Protein AF-A0A0Q9LSX2-F1 (afdb_monomer_lite)

Secondary structure (DSSP, 8-state):
-------THHHHHHHHHHHHHHHHTT-HHHHHHHHHHHHHHHHHHHHHS-HHHHGGG-SS-HHHHHHHHHHHHHHHHHHHHH---S---

pLDDT: mean 85.16, std 12.9, range [39.59, 97.38]

Radius of gyration: 15.32 Å; chains: 1; bounding box: 36×31×46 Å

Foldseek 3Di:
DDPQPPAPLVVLVVLLVVLVVCVVVVVLLVSLLSNLVSLQVLLVCLVPDDPSRNRPLDDPDSVVSSVVSNVVSVVSNVVSVPDDPDPDD

Structure (mmCIF, N/CA/C/O backbone):
data_AF-A0A0Q9LSX2-F1
#
_entry.id   AF-A0A0Q9LSX2-F1
#
loop_
_atom_site.group_PDB
_atom_site.id
_atom_site.type_symbol
_atom_site.label_atom_id
_atom_site.label_alt_id
_atom_site.label_comp_id
_atom_site.label_asym_id
_atom_site.label_entity_id
_atom_site.label_seq_id
_atom_site.pdbx_PDB_ins_code
_atom_site.Cartn_x
_atom_site.Cartn_y
_atom_site.Cartn_z
_atom_site.occupancy
_atom_site.B_iso_or_equiv
_atom_site.auth_seq_id
_atom_site.auth_comp_id
_atom_site.auth_asym_id
_atom_site.auth_atom_id
_atom_site.pdbx_PDB_model_num
ATOM 1 N N . MET A 1 1 ? -19.249 21.967 14.683 1.00 39.59 1 MET A N 1
ATOM 2 C CA . MET A 1 1 ? -18.897 20.974 13.646 1.00 39.59 1 MET A CA 1
ATOM 3 C C . MET A 1 1 ? -17.441 20.593 13.864 1.00 39.59 1 MET A C 1
ATOM 5 O O . MET A 1 1 ? -16.570 21.412 13.611 1.00 39.59 1 MET A O 1
ATOM 9 N N . THR A 1 2 ? -17.162 19.439 14.470 1.00 50.25 2 THR A N 1
ATOM 10 C CA . THR A 1 2 ? -15.783 18.969 14.667 1.00 50.25 2 THR A CA 1
ATOM 11 C C . THR A 1 2 ? -15.235 18.517 13.317 1.00 50.25 2 THR A C 1
ATOM 13 O O . THR A 1 2 ? -15.860 17.705 12.639 1.00 50.25 2 THR A O 1
ATOM 16 N N . ALA A 1 3 ? -14.105 19.086 12.891 1.00 54.94 3 ALA A N 1
ATOM 17 C CA . ALA A 1 3 ? -13.460 18.693 11.643 1.00 54.94 3 ALA A CA 1
ATOM 18 C C . ALA A 1 3 ? -13.234 17.167 11.636 1.00 54.94 3 ALA A C 1
ATOM 20 O O . ALA A 1 3 ? -12.804 16.626 12.665 1.00 54.94 3 ALA A O 1
ATOM 21 N N . PRO A 1 4 ? -13.514 16.460 10.523 1.00 56.81 4 PRO A N 1
ATOM 22 C CA . PRO A 1 4 ? -13.187 15.048 10.399 1.00 56.81 4 PRO A CA 1
ATOM 23 C C . PRO A 1 4 ? -11.704 14.879 10.711 1.00 56.81 4 PRO A C 1
ATOM 25 O O . PRO A 1 4 ? -10.852 15.448 10.027 1.00 56.81 4 PRO A O 1
ATOM 28 N N . ARG A 1 5 ? -11.383 14.159 11.789 1.00 62.66 5 ARG A N 1
ATOM 29 C CA . ARG A 1 5 ? -9.989 13.931 12.168 1.00 62.66 5 ARG A CA 1
ATOM 30 C C . ARG A 1 5 ? -9.359 13.149 11.028 1.00 62.66 5 ARG A C 1
ATOM 32 O O . ARG A 1 5 ? -9.756 12.016 10.759 1.00 62.66 5 ARG A O 1
ATOM 39 N N . LEU A 1 6 ? -8.425 13.790 10.337 1.00 61.91 6 LEU A N 1
ATOM 40 C CA . LEU A 1 6 ? -7.604 13.180 9.309 1.00 61.91 6 LEU A CA 1
ATOM 41 C C . LEU A 1 6 ? -6.893 11.979 9.945 1.00 61.91 6 LEU A C 1
ATOM 43 O O . LEU A 1 6 ? -5.947 12.136 10.711 1.00 61.91 6 LEU A O 1
ATOM 47 N N . GLY A 1 7 ? -7.448 10.785 9.738 1.00 72.25 7 GLY A N 1
ATOM 48 C CA . GLY A 1 7 ? -6.899 9.556 10.298 1.00 72.25 7 GLY A CA 1
ATOM 49 C C . GLY A 1 7 ? -5.517 9.255 9.723 1.00 72.25 7 GLY A C 1
ATOM 50 O O . GLY A 1 7 ? -5.059 9.888 8.772 1.00 72.25 7 GLY A O 1
ATOM 51 N N . TRP A 1 8 ? -4.876 8.215 10.243 1.00 76.94 8 TRP A N 1
ATOM 52 C CA . TRP A 1 8 ? -3.517 7.814 9.851 1.00 76.94 8 TRP A CA 1
ATOM 53 C C . TRP A 1 8 ? -3.348 7.394 8.379 1.00 76.94 8 TRP A C 1
ATOM 55 O O . TRP A 1 8 ? -2.226 7.172 7.927 1.00 76.94 8 TRP A O 1
ATOM 65 N N . TRP A 1 9 ? -4.431 7.342 7.599 1.00 74.56 9 TRP A N 1
ATOM 66 C CA . TRP A 1 9 ? -4.386 7.145 6.147 1.00 74.56 9 TRP A CA 1
ATOM 67 C C . TRP A 1 9 ? -3.518 8.189 5.420 1.00 74.56 9 TRP A C 1
ATOM 69 O O . TRP A 1 9 ? -2.938 7.881 4.379 1.00 74.56 9 TRP A O 1
ATOM 79 N N . TRP A 1 10 ? -3.340 9.380 6.007 1.00 80.62 10 TRP A N 1
ATOM 80 C CA . TRP A 1 10 ? -2.446 10.424 5.492 1.00 80.62 10 TRP A CA 1
ATOM 81 C C . TRP A 1 10 ? -0.965 10.078 5.500 1.00 80.62 10 TRP A C 1
ATOM 83 O O . TRP A 1 10 ? -0.196 10.786 4.865 1.00 80.62 10 TRP A O 1
ATOM 93 N N . VAL A 1 11 ? -0.543 9.012 6.176 1.00 82.69 11 VAL A N 1
ATOM 94 C CA . VAL A 1 11 ? 0.851 8.555 6.093 1.00 82.69 11 VAL A CA 1
ATOM 95 C C . VAL A 1 11 ? 1.043 7.613 4.902 1.00 82.69 11 VAL A C 1
ATOM 97 O O . VAL A 1 11 ? 2.089 7.632 4.262 1.00 82.69 11 VAL A O 1
ATOM 100 N N . ALA A 1 12 ? 0.020 6.832 4.542 1.00 85.44 12 ALA A N 1
ATOM 101 C CA . ALA A 1 12 ? 0.075 5.942 3.382 1.00 85.44 12 ALA A CA 1
ATOM 102 C C . ALA A 1 12 ? -0.122 6.689 2.049 1.00 85.44 12 ALA A C 1
ATOM 104 O O . ALA A 1 12 ? 0.525 6.360 1.056 1.00 85.44 12 ALA A O 1
ATOM 105 N N . ALA A 1 13 ? -0.980 7.714 2.019 1.00 87.94 13 ALA A N 1
ATOM 106 C CA . ALA A 1 13 ? -1.286 8.461 0.796 1.00 87.94 13 ALA A CA 1
ATOM 107 C C . ALA A 1 13 ? -0.058 9.130 0.128 1.00 87.94 13 ALA A C 1
ATOM 109 O O . ALA A 1 13 ? 0.084 8.988 -1.087 1.00 87.94 13 ALA A O 1
ATOM 110 N N . PRO A 1 14 ? 0.871 9.783 0.856 1.00 91.75 14 PRO A N 1
ATOM 111 C CA . PRO A 1 14 ? 2.090 10.343 0.278 1.00 91.75 14 PRO A CA 1
ATOM 112 C C . PRO A 1 14 ? 2.982 9.284 -0.365 1.00 91.75 14 PRO A C 1
ATOM 114 O O . PRO A 1 14 ? 3.543 9.533 -1.424 1.00 91.75 14 PRO A O 1
ATOM 117 N N . VAL A 1 15 ? 3.085 8.090 0.230 1.00 91.94 15 VAL A N 1
ATOM 118 C CA . VAL A 1 15 ? 3.885 6.991 -0.334 1.00 91.94 15 VAL A CA 1
ATOM 119 C C . VAL A 1 15 ? 3.317 6.570 -1.687 1.00 91.94 15 VAL A C 1
ATOM 121 O O . VAL A 1 15 ? 4.053 6.460 -2.665 1.00 91.94 15 VAL A O 1
ATOM 124 N N . LEU A 1 16 ? 1.995 6.404 -1.767 1.00 91.81 16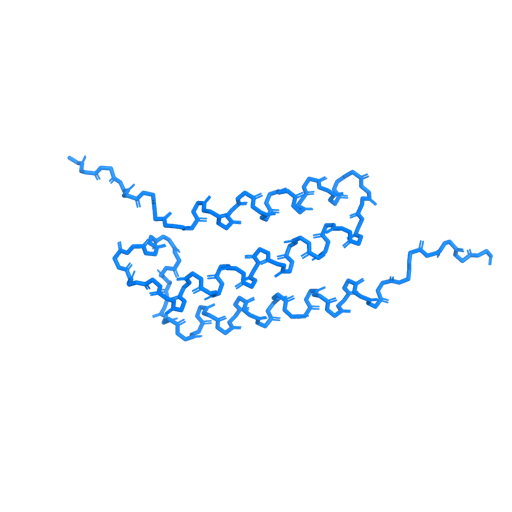 LEU A N 1
ATOM 125 C CA . LEU A 1 16 ? 1.327 6.089 -3.028 1.00 91.81 16 LEU A CA 1
ATOM 126 C C . LEU A 1 16 ? 1.512 7.213 -4.058 1.00 91.81 16 LEU A C 1
ATOM 128 O O . LEU A 1 16 ? 1.805 6.937 -5.219 1.00 91.81 16 LEU A O 1
ATOM 132 N N . LEU A 1 17 ? 1.415 8.474 -3.630 1.00 95.81 17 LEU A N 1
ATOM 133 C CA . LEU A 1 17 ? 1.623 9.635 -4.495 1.00 95.81 17 LEU A CA 1
ATOM 134 C C . LEU A 1 17 ? 3.049 9.688 -5.064 1.00 95.81 17 LEU A C 1
ATOM 136 O O . LEU A 1 17 ? 3.213 9.937 -6.256 1.00 95.81 17 LEU A O 1
ATOM 140 N N . VAL A 1 18 ? 4.071 9.398 -4.252 1.00 96.12 18 VAL A N 1
ATOM 141 C CA . VAL A 1 18 ? 5.467 9.294 -4.715 1.00 96.12 18 VAL A CA 1
ATOM 142 C C . VAL A 1 18 ? 5.601 8.212 -5.786 1.00 96.12 18 VAL A C 1
ATOM 144 O O . VAL A 1 18 ? 6.249 8.443 -6.805 1.00 96.12 18 VAL A O 1
ATOM 147 N N . GLY A 1 19 ? 4.947 7.062 -5.599 1.00 93.69 19 GLY A N 1
ATOM 148 C CA . GLY A 1 19 ? 4.915 5.995 -6.598 1.00 93.69 19 GLY A CA 1
ATOM 149 C C . GLY A 1 19 ? 4.286 6.438 -7.924 1.00 93.69 19 GLY A C 1
ATOM 150 O O . GLY A 1 19 ? 4.851 6.185 -8.986 1.00 93.69 19 GLY A O 1
ATOM 151 N N . ILE A 1 20 ? 3.165 7.164 -7.874 1.00 96.00 20 ILE A N 1
ATOM 152 C CA . ILE A 1 20 ? 2.505 7.720 -9.069 1.00 96.00 20 ILE A CA 1
ATOM 153 C C . ILE A 1 20 ? 3.426 8.714 -9.787 1.00 96.00 20 ILE A C 1
ATOM 155 O O . ILE A 1 20 ? 3.604 8.624 -10.999 1.00 96.00 20 ILE A O 1
ATOM 159 N N . ILE A 1 21 ? 4.052 9.638 -9.053 1.00 97.12 21 ILE A N 1
ATOM 160 C CA . ILE A 1 21 ? 4.975 10.625 -9.632 1.00 97.12 21 ILE A CA 1
ATOM 161 C C . ILE A 1 21 ? 6.164 9.922 -10.295 1.00 97.12 21 ILE A C 1
ATOM 163 O O . ILE A 1 21 ? 6.501 10.225 -11.437 1.00 97.12 21 ILE A O 1
ATOM 167 N N . ALA A 1 22 ? 6.768 8.944 -9.621 1.00 95.44 22 ALA A N 1
ATOM 168 C CA . ALA A 1 22 ? 7.861 8.156 -10.179 1.00 95.44 22 ALA A CA 1
ATOM 169 C C . ALA A 1 22 ? 7.471 7.436 -11.478 1.00 95.44 22 ALA A C 1
ATOM 171 O O . ALA A 1 22 ? 8.282 7.360 -12.402 1.00 95.44 22 ALA A O 1
ATOM 172 N N . PHE A 1 23 ? 6.235 6.933 -11.560 1.00 94.00 23 PHE A N 1
ATOM 173 C CA . PHE A 1 23 ? 5.728 6.288 -12.767 1.00 94.00 23 PHE A CA 1
ATOM 174 C C . PHE A 1 23 ? 5.669 7.277 -13.935 1.00 94.00 23 PHE A C 1
ATOM 176 O O . PHE A 1 23 ? 6.169 6.975 -15.016 1.00 94.00 23 PHE A O 1
ATOM 183 N N . GLN A 1 24 ? 5.147 8.484 -13.694 1.00 95.31 24 GLN A N 1
ATOM 184 C CA . GLN A 1 24 ? 5.078 9.548 -14.703 1.00 95.31 24 GLN A CA 1
ATOM 185 C C . GLN A 1 24 ? 6.460 9.993 -15.199 1.00 95.31 24 GLN A C 1
ATOM 187 O O . GLN A 1 24 ? 6.598 10.391 -16.351 1.00 95.31 24 GLN A O 1
ATOM 192 N N . LEU A 1 25 ? 7.485 9.895 -14.350 1.00 96.50 25 LEU A N 1
ATOM 193 C CA . LEU A 1 25 ? 8.877 10.191 -14.701 1.00 96.50 25 LEU A CA 1
ATOM 194 C C . LEU A 1 25 ? 9.582 9.035 -15.439 1.00 96.50 25 LEU A C 1
ATOM 196 O O . LEU A 1 25 ? 10.766 9.134 -15.745 1.00 96.50 25 LEU A O 1
ATOM 200 N N . GLY A 1 26 ? 8.883 7.930 -15.723 1.00 91.88 26 GLY A N 1
ATOM 201 C CA . GLY A 1 26 ? 9.431 6.770 -16.433 1.00 91.88 26 GLY A CA 1
ATOM 202 C C . GLY A 1 26 ? 10.195 5.782 -15.544 1.00 91.88 26 GLY A C 1
ATOM 203 O O . GLY A 1 26 ? 10.716 4.780 -16.035 1.00 91.88 26 GLY A O 1
ATOM 204 N N . HIS A 1 27 ? 10.234 5.993 -14.225 1.00 91.81 27 HIS A N 1
ATOM 205 C CA . HIS A 1 27 ? 10.890 5.089 -13.278 1.00 91.81 27 HIS A CA 1
ATOM 206 C C . HIS A 1 27 ? 9.974 3.922 -12.878 1.00 91.81 27 HIS A C 1
ATOM 208 O O . HIS A 1 27 ? 9.645 3.743 -11.706 1.00 91.81 27 HIS A O 1
ATOM 214 N N . VAL A 1 28 ? 9.575 3.099 -13.852 1.00 92.38 28 VAL A N 1
ATOM 215 C CA . VAL A 1 28 ? 8.527 2.070 -13.698 1.00 92.38 28 VAL A CA 1
ATOM 216 C C . VAL A 1 28 ? 8.813 1.077 -12.562 1.00 92.38 28 VAL A C 1
ATOM 218 O O . VAL A 1 28 ? 7.929 0.803 -11.753 1.00 92.38 28 VAL A O 1
ATOM 221 N N . ARG A 1 29 ? 10.048 0.566 -12.444 1.00 93.00 29 ARG A N 1
ATOM 222 C CA . ARG A 1 29 ? 10.411 -0.379 -11.365 1.00 93.00 29 ARG A CA 1
ATOM 223 C C . ARG A 1 29 ? 10.352 0.260 -9.982 1.00 93.00 29 ARG A C 1
ATOM 225 O O . ARG A 1 29 ? 9.811 -0.342 -9.060 1.00 93.00 29 ARG A O 1
ATOM 232 N N . PHE A 1 30 ? 10.898 1.467 -9.836 1.00 94.56 30 PHE A N 1
ATOM 233 C CA . PHE A 1 30 ? 10.852 2.189 -8.565 1.00 94.56 30 PHE A CA 1
ATOM 234 C C . PHE A 1 30 ? 9.400 2.493 -8.185 1.00 94.56 30 PHE A C 1
ATOM 236 O O . PHE A 1 30 ? 8.971 2.128 -7.097 1.00 94.56 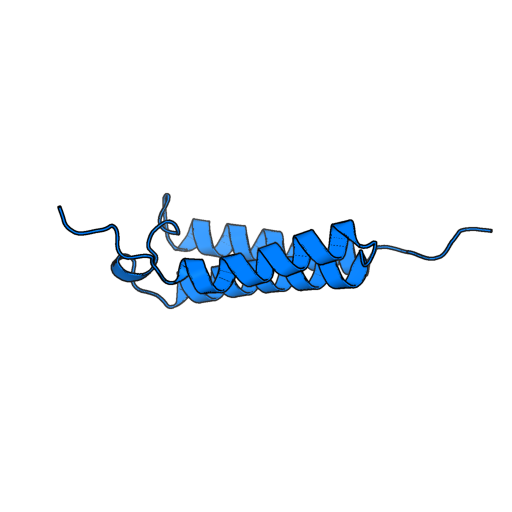30 PHE A O 1
ATOM 243 N N . ALA A 1 31 ? 8.616 3.026 -9.125 1.00 94.25 31 ALA A N 1
ATOM 244 C CA . ALA A 1 31 ? 7.197 3.298 -8.946 1.00 94.25 31 ALA A CA 1
ATOM 245 C C . ALA A 1 31 ? 6.405 2.070 -8.480 1.00 94.25 31 ALA A C 1
ATOM 247 O O . ALA A 1 31 ? 5.672 2.149 -7.496 1.00 94.25 31 ALA A O 1
ATOM 248 N N . GLY A 1 32 ? 6.582 0.926 -9.148 1.00 94.38 32 GLY A N 1
ATOM 249 C CA . GLY A 1 32 ? 5.884 -0.312 -8.809 1.00 94.38 32 GLY A CA 1
ATOM 250 C C . GLY A 1 32 ? 6.189 -0.800 -7.391 1.00 94.38 32 GLY A C 1
ATOM 251 O O . GLY A 1 32 ? 5.267 -1.111 -6.634 1.00 94.38 32 GLY A O 1
ATOM 252 N N . PHE A 1 33 ? 7.462 -0.780 -6.978 1.00 97.19 33 PHE A N 1
ATOM 253 C CA . PHE A 1 33 ? 7.839 -1.152 -5.611 1.00 97.19 33 PHE A CA 1
ATOM 254 C C . PHE A 1 33 ? 7.369 -0.132 -4.571 1.00 97.19 33 PHE A C 1
ATOM 256 O O . PHE A 1 33 ? 6.923 -0.532 -3.497 1.00 97.19 33 PHE A O 1
ATOM 263 N N . THR A 1 34 ? 7.408 1.167 -4.874 1.00 96.69 34 THR A N 1
ATOM 264 C CA . THR A 1 34 ? 6.895 2.210 -3.976 1.00 96.69 34 THR A CA 1
ATOM 265 C C . THR A 1 34 ? 5.389 2.067 -3.756 1.00 96.69 34 THR A C 1
ATOM 267 O O . THR A 1 34 ? 4.923 2.140 -2.620 1.00 96.69 34 THR A O 1
ATOM 270 N N . LEU A 1 35 ? 4.622 1.806 -4.817 1.00 95.56 35 LEU A N 1
ATOM 271 C CA . LEU A 1 35 ? 3.183 1.562 -4.722 1.00 95.56 35 LEU A CA 1
ATOM 272 C C . LEU A 1 35 ? 2.878 0.281 -3.931 1.00 95.56 35 LEU A C 1
ATOM 274 O O . LEU A 1 35 ? 2.010 0.294 -3.056 1.00 95.56 35 LEU A O 1
ATOM 278 N N . ALA A 1 36 ? 3.622 -0.801 -4.181 1.00 96.25 36 ALA A N 1
ATOM 279 C CA . ALA A 1 36 ? 3.482 -2.053 -3.440 1.00 96.25 36 ALA A CA 1
ATOM 280 C C . ALA A 1 36 ? 3.767 -1.861 -1.941 1.00 96.25 36 ALA A C 1
ATOM 282 O O . ALA A 1 36 ? 2.996 -2.319 -1.094 1.00 96.25 36 ALA A O 1
ATOM 283 N N . ALA A 1 37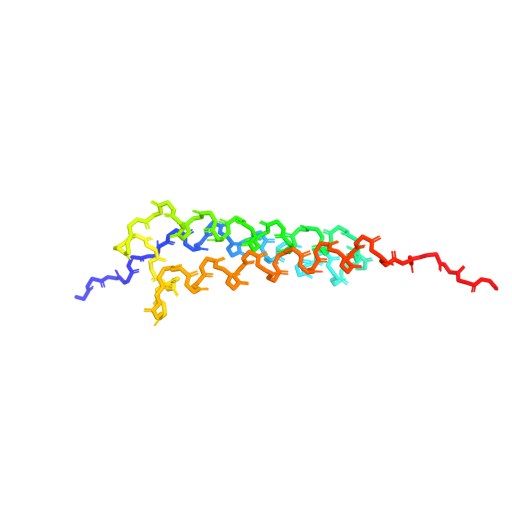 ? 4.828 -1.120 -1.610 1.00 94.38 37 ALA A N 1
ATOM 284 C CA . ALA A 1 37 ? 5.168 -0.762 -0.239 1.00 94.38 37 ALA A CA 1
ATOM 285 C C . ALA A 1 37 ? 4.089 0.118 0.409 1.00 94.38 37 ALA A C 1
ATOM 287 O O . ALA A 1 37 ? 3.724 -0.122 1.557 1.00 94.38 37 ALA A O 1
ATOM 288 N N . GLY A 1 38 ? 3.532 1.090 -0.320 1.00 94.62 38 GLY A N 1
ATOM 289 C CA . GLY A 1 38 ? 2.441 1.938 0.166 1.00 94.62 38 GLY A CA 1
ATOM 290 C C . GLY A 1 38 ? 1.182 1.141 0.518 1.00 94.62 38 GLY A C 1
ATOM 291 O O . GLY A 1 38 ? 0.582 1.368 1.569 1.00 94.62 38 GLY A O 1
ATOM 292 N N . LEU A 1 39 ? 0.820 0.158 -0.311 1.00 94.69 39 LEU A N 1
ATOM 293 C CA . LEU A 1 39 ? -0.297 -0.755 -0.044 1.00 94.69 39 LEU A CA 1
ATOM 294 C C . LEU A 1 39 ? -0.025 -1.669 1.157 1.00 94.69 39 LEU A C 1
ATOM 296 O O . LEU A 1 39 ? -0.877 -1.796 2.036 1.00 94.69 39 LEU A O 1
ATOM 300 N N . GLY A 1 40 ? 1.172 -2.258 1.241 1.00 93.75 40 GLY A N 1
ATOM 301 C CA . GLY A 1 40 ? 1.577 -3.061 2.397 1.00 93.75 40 GLY A CA 1
ATOM 302 C C . GLY A 1 40 ? 1.569 -2.249 3.694 1.00 93.75 40 GLY A C 1
ATOM 303 O O . GLY A 1 40 ? 1.048 -2.696 4.714 1.00 93.75 40 GLY A O 1
ATOM 304 N N . PHE A 1 41 ? 2.062 -1.013 3.646 1.00 92.00 41 PHE A N 1
ATOM 305 C CA . PHE A 1 41 ? 2.047 -0.096 4.779 1.00 92.00 41 PHE A CA 1
ATOM 306 C C . PHE A 1 41 ? 0.617 0.273 5.203 1.00 92.00 41 PHE A C 1
ATOM 308 O O . PHE A 1 41 ? 0.305 0.243 6.394 1.00 92.00 41 PHE A O 1
ATOM 315 N N . ALA A 1 42 ? -0.285 0.537 4.252 1.00 90.38 42 ALA A N 1
ATOM 316 C CA . ALA A 1 42 ? -1.702 0.762 4.541 1.00 90.38 42 ALA A CA 1
ATOM 317 C C . ALA A 1 42 ? -2.366 -0.463 5.198 1.00 90.38 42 ALA A C 1
ATOM 319 O O . ALA A 1 42 ? -3.127 -0.306 6.156 1.00 90.38 42 ALA A O 1
ATOM 320 N N . ALA A 1 43 ? -2.028 -1.677 4.747 1.00 91.50 43 ALA A N 1
ATOM 321 C CA . ALA A 1 43 ? -2.504 -2.920 5.352 1.00 91.50 43 ALA A CA 1
ATOM 322 C C . ALA A 1 43 ? -2.037 -3.052 6.813 1.00 91.50 43 ALA A C 1
ATOM 324 O O . ALA A 1 43 ? -2.842 -3.352 7.696 1.00 91.50 43 ALA A O 1
ATOM 325 N N . VAL A 1 44 ? -0.761 -2.760 7.093 1.00 90.81 44 VAL A N 1
ATOM 326 C CA . VAL A 1 44 ? -0.207 -2.769 8.459 1.00 90.81 44 VAL A CA 1
ATOM 327 C C . VAL A 1 44 ? -0.891 -1.725 9.338 1.00 90.81 44 VAL A C 1
ATOM 329 O O . VAL A 1 44 ? -1.334 -2.048 10.442 1.00 90.81 44 VAL A O 1
ATOM 332 N N . LEU A 1 45 ? -1.051 -0.493 8.846 1.00 87.94 45 LEU A N 1
ATOM 333 C CA . LEU A 1 45 ? -1.778 0.553 9.567 1.00 87.94 45 LEU A CA 1
ATOM 334 C C . LEU A 1 45 ? -3.197 0.098 9.911 1.00 87.94 45 LEU A C 1
ATOM 336 O O . LEU A 1 45 ? -3.638 0.267 11.046 1.00 87.94 45 LEU A O 1
ATOM 340 N N . ARG A 1 46 ? -3.907 -0.521 8.965 1.00 86.88 46 ARG A N 1
ATOM 341 C CA . ARG A 1 46 ? -5.272 -1.005 9.182 1.00 86.88 46 ARG A CA 1
ATOM 342 C C . ARG A 1 46 ? -5.349 -2.162 10.181 1.00 86.88 46 ARG A C 1
ATOM 344 O O . ARG A 1 46 ? -6.346 -2.269 10.898 1.00 86.88 46 ARG A O 1
ATOM 351 N N . LEU A 1 47 ? -4.320 -3.006 10.229 1.00 87.88 47 LEU A N 1
ATOM 352 C CA . LEU A 1 47 ? -4.226 -4.131 11.155 1.00 87.88 47 LEU A CA 1
ATOM 353 C C . LEU A 1 47 ? -4.012 -3.659 12.600 1.00 87.88 47 LEU A C 1
ATOM 355 O O . LEU A 1 47 ? -4.671 -4.164 13.510 1.00 87.88 47 LEU A O 1
ATOM 359 N N . VAL A 1 48 ? -3.124 -2.679 12.793 1.00 87.12 48 VAL A N 1
ATOM 360 C CA . VAL A 1 48 ? -2.683 -2.213 14.117 1.00 87.12 48 VAL A CA 1
ATOM 361 C C . VAL A 1 48 ? -3.590 -1.119 14.684 1.00 87.12 48 VAL A C 1
ATOM 363 O O . VAL A 1 48 ? -3.824 -1.075 15.892 1.00 87.12 48 VAL A O 1
ATOM 366 N N . LEU A 1 49 ? -4.131 -0.229 13.845 1.00 82.19 49 LEU A N 1
ATOM 367 C CA . LEU A 1 49 ? -4.896 0.915 14.337 1.00 82.19 49 LEU A CA 1
ATOM 368 C C . LEU A 1 49 ? -6.340 0.548 14.726 1.00 82.19 49 LEU A C 1
ATOM 370 O O . LEU A 1 49 ? -7.057 -0.113 13.966 1.00 82.19 49 LEU A O 1
ATOM 374 N N . PRO A 1 50 ? -6.833 1.071 15.865 1.00 77.69 50 PRO A N 1
ATOM 375 C CA . PRO A 1 50 ? -8.251 1.058 16.205 1.00 77.69 50 PRO A CA 1
ATOM 376 C C . PRO A 1 50 ? -9.085 1.777 15.140 1.00 77.69 50 PRO A C 1
ATOM 378 O O . PRO A 1 50 ? -8.650 2.789 14.589 1.00 77.69 50 PRO A O 1
ATOM 381 N N . ASN A 1 51 ? -10.327 1.325 14.925 1.00 74.56 51 ASN A N 1
ATOM 382 C CA . ASN A 1 51 ? -11.233 1.889 13.909 1.00 74.56 51 ASN A CA 1
ATOM 383 C C . ASN A 1 51 ? -11.435 3.411 14.066 1.00 74.56 51 ASN A C 1
ATOM 385 O O . ASN A 1 51 ? -11.574 4.117 13.074 1.00 74.56 51 ASN A O 1
ATOM 389 N N . ALA A 1 52 ? -11.390 3.924 15.302 1.00 69.25 52 ALA A N 1
ATOM 390 C CA . ALA A 1 52 ? -11.512 5.351 15.604 1.00 69.25 52 ALA A CA 1
ATOM 391 C C . ALA A 1 52 ? -10.361 6.215 15.043 1.00 69.25 52 ALA A C 1
ATOM 393 O O . ALA A 1 52 ? -10.530 7.417 14.862 1.00 69.25 52 ALA A O 1
ATOM 394 N N . LEU A 1 53 ? -9.195 5.617 14.772 1.00 66.81 53 LEU A N 1
ATOM 395 C CA . LEU A 1 53 ? -7.990 6.300 14.284 1.00 66.81 53 LEU A CA 1
ATOM 396 C C . LEU A 1 53 ? -7.712 6.037 12.796 1.00 66.81 53 LEU A C 1
ATOM 398 O O . LEU A 1 5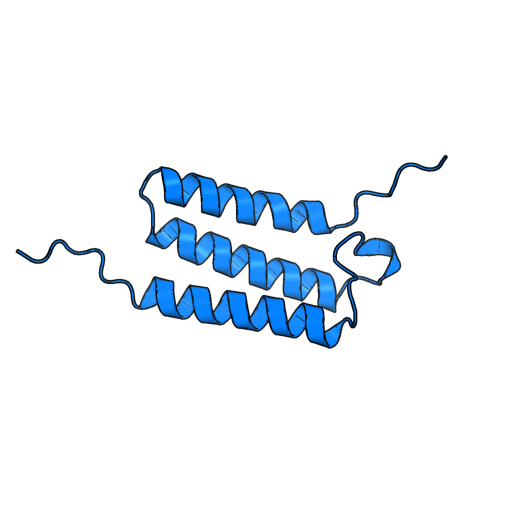3 ? -6.894 6.730 12.187 1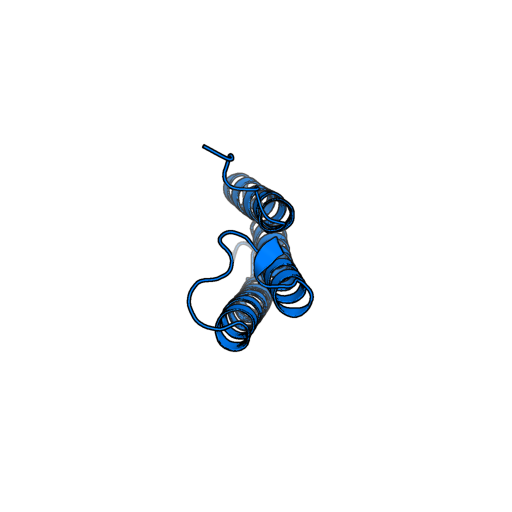.00 66.81 53 LEU A O 1
ATOM 402 N N . SER A 1 54 ? -8.385 5.050 12.199 1.00 63.41 54 SER A N 1
ATOM 403 C CA . SER A 1 54 ? -8.174 4.660 10.800 1.00 63.41 54 SER A CA 1
ATOM 404 C C . SER A 1 54 ? -8.805 5.651 9.804 1.00 63.41 54 SER A C 1
ATOM 406 O O . SER A 1 54 ? -8.397 5.699 8.645 1.00 63.41 54 SER A O 1
ATOM 408 N N . GLY A 1 55 ? -9.766 6.480 10.234 1.00 73.31 55 GLY A N 1
ATOM 409 C CA . GLY A 1 55 ? -10.444 7.445 9.360 1.00 73.31 55 GLY A CA 1
ATOM 410 C C . GLY A 1 55 ? -11.129 6.758 8.170 1.00 73.31 55 GLY A C 1
ATOM 411 O O . GLY A 1 55 ? -11.862 5.792 8.358 1.00 73.31 55 GLY A O 1
ATOM 412 N N . GLY A 1 56 ? -10.852 7.221 6.944 1.00 62.31 56 GLY A N 1
ATOM 413 C CA . GLY A 1 56 ? -11.429 6.685 5.697 1.00 62.31 56 GLY A CA 1
ATOM 414 C C . GLY A 1 56 ? -10.991 5.265 5.305 1.00 62.31 56 GLY A C 1
ATOM 415 O O . GLY A 1 56 ? -11.473 4.738 4.311 1.00 62.31 56 GLY A O 1
ATOM 416 N N . LEU A 1 57 ? -10.107 4.624 6.078 1.00 61.03 57 LEU A N 1
ATOM 417 C CA . LEU A 1 57 ? -9.702 3.226 5.872 1.00 61.03 57 LEU A CA 1
ATOM 418 C C . LEU A 1 57 ? -10.741 2.202 6.376 1.00 61.03 57 LEU A C 1
ATOM 420 O O . LEU A 1 57 ? -10.503 1.002 6.277 1.00 61.03 57 LEU A O 1
ATOM 424 N N . VAL A 1 58 ? -11.855 2.645 6.967 1.00 66.44 58 VAL A N 1
ATOM 425 C CA . VAL A 1 58 ? -12.926 1.770 7.469 1.00 66.44 58 VAL A CA 1
ATOM 426 C C . VAL A 1 58 ? -14.068 1.748 6.458 1.00 66.44 58 VAL A C 1
ATOM 428 O O . VAL A 1 58 ? -14.878 2.669 6.436 1.00 66.44 58 VAL A O 1
ATOM 431 N N . VAL A 1 59 ? -14.146 0.701 5.632 1.00 67.44 59 VAL A N 1
ATOM 432 C CA . VAL A 1 59 ? -15.212 0.577 4.617 1.00 67.44 59 VAL A CA 1
ATOM 433 C C . VAL A 1 59 ? -16.215 -0.521 4.976 1.00 67.44 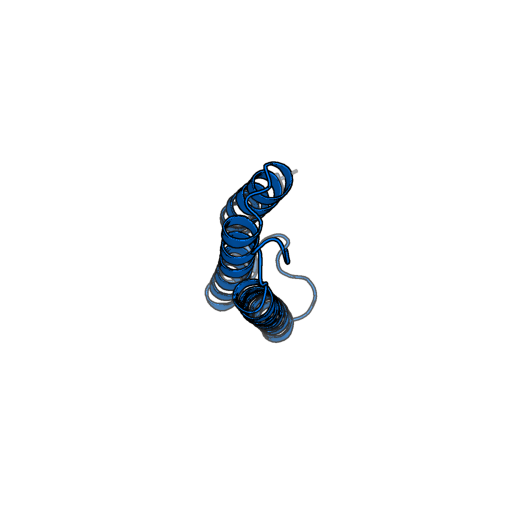59 VAL A C 1
ATOM 435 O O . VAL A 1 59 ? -17.419 -0.279 4.940 1.00 67.44 59 VAL A O 1
ATOM 438 N N . ARG A 1 60 ? -15.745 -1.728 5.340 1.00 72.69 60 ARG A N 1
ATOM 439 C CA . ARG A 1 60 ? -16.634 -2.882 5.605 1.00 72.69 60 ARG A CA 1
ATOM 440 C C . ARG A 1 60 ? -16.202 -3.745 6.789 1.00 72.69 60 ARG A C 1
ATOM 442 O O . ARG A 1 60 ? -16.936 -3.859 7.765 1.00 72.69 60 ARG A O 1
ATOM 449 N N . SER A 1 61 ? -15.010 -4.346 6.723 1.00 82.31 61 SER A N 1
ATOM 450 C CA . SER A 1 61 ? -14.431 -5.139 7.817 1.00 82.31 61 SER A CA 1
ATOM 451 C C . SER A 1 61 ? -12.910 -5.017 7.819 1.00 82.31 61 SER A C 1
ATOM 453 O O . SER A 1 61 ? -12.294 -4.982 6.756 1.00 82.31 61 SER A O 1
ATOM 455 N N . ARG A 1 62 ? -12.297 -5.005 9.011 1.00 83.50 62 ARG A N 1
ATOM 456 C CA . ARG A 1 62 ? -10.839 -4.855 9.150 1.00 83.50 62 ARG A CA 1
ATOM 457 C C . ARG A 1 62 ? -10.075 -5.921 8.365 1.00 83.50 62 ARG A C 1
ATOM 459 O O . ARG A 1 62 ? -9.094 -5.591 7.716 1.00 83.50 62 ARG A O 1
ATOM 466 N N . LEU A 1 63 ? -10.528 -7.174 8.419 1.00 86.00 63 LEU A N 1
ATOM 467 C CA . LEU A 1 63 ? -9.843 -8.278 7.747 1.00 86.00 63 LEU A CA 1
ATOM 468 C C . LEU A 1 63 ? -9.909 -8.156 6.227 1.00 86.00 63 LEU A C 1
ATOM 470 O O . LEU A 1 63 ? -8.887 -8.345 5.580 1.00 86.00 63 LEU A O 1
ATOM 474 N N . VAL A 1 64 ? -11.068 -7.799 5.665 1.00 88.25 64 VAL A N 1
ATOM 475 C CA . VAL A 1 64 ? -11.186 -7.599 4.212 1.00 88.25 64 VAL A CA 1
ATOM 476 C C . VAL A 1 64 ? -10.313 -6.432 3.764 1.00 88.25 64 VAL A C 1
ATOM 478 O O . VAL A 1 64 ? -9.552 -6.595 2.820 1.00 88.25 64 VAL A O 1
ATOM 481 N N . ASP A 1 65 ? -10.339 -5.303 4.479 1.00 88.19 65 ASP A N 1
ATOM 482 C CA . ASP A 1 65 ? -9.520 -4.134 4.139 1.00 88.19 65 ASP A CA 1
ATOM 483 C C . ASP A 1 65 ? -8.015 -4.495 4.122 1.00 88.19 65 ASP A C 1
ATOM 485 O O . ASP A 1 65 ? -7.316 -4.228 3.144 1.00 88.19 65 ASP A O 1
ATOM 489 N N . VAL A 1 66 ? -7.526 -5.163 5.180 1.00 91.00 66 VAL A N 1
ATOM 490 C CA . VAL A 1 66 ? -6.125 -5.615 5.295 1.00 91.00 66 VAL A CA 1
ATOM 491 C C . VAL A 1 66 ? -5.774 -6.605 4.190 1.00 91.00 66 VAL A C 1
ATOM 493 O O . VAL A 1 66 ? -4.744 -6.447 3.538 1.00 91.00 66 VAL A O 1
ATOM 496 N N . PHE A 1 67 ? -6.615 -7.618 3.969 1.00 94.81 67 PHE A N 1
ATOM 497 C CA . PHE A 1 67 ? -6.342 -8.669 2.995 1.00 94.81 67 PHE A CA 1
ATOM 498 C C . PHE A 1 67 ? -6.310 -8.109 1.574 1.00 94.81 67 PHE A C 1
ATOM 500 O O . PHE A 1 67 ? -5.385 -8.398 0.824 1.00 94.81 67 PHE A O 1
ATOM 507 N N . THR A 1 68 ? -7.260 -7.243 1.219 1.00 93.44 68 THR A N 1
ATOM 508 C CA . THR A 1 68 ? -7.292 -6.581 -0.087 1.00 93.44 68 THR A CA 1
ATOM 509 C C . THR A 1 68 ? -6.034 -5.747 -0.320 1.00 93.44 68 THR A C 1
ATOM 511 O O . THR A 1 68 ? -5.396 -5.894 -1.361 1.00 93.44 68 THR A O 1
ATOM 514 N N . MET A 1 69 ? -5.631 -4.914 0.645 1.00 93.19 69 MET A N 1
ATOM 515 C CA . MET A 1 69 ? -4.422 -4.091 0.515 1.00 93.19 69 MET A CA 1
ATOM 516 C C . MET A 1 69 ? -3.150 -4.946 0.436 1.00 93.19 69 MET A C 1
ATOM 518 O O . MET A 1 69 ? -2.295 -4.688 -0.410 1.00 93.19 69 MET A O 1
ATOM 522 N N . ALA A 1 70 ? -3.038 -5.990 1.261 1.00 95.00 70 ALA A N 1
ATOM 523 C CA . ALA A 1 70 ? -1.890 -6.892 1.260 1.00 95.00 70 ALA A CA 1
ATOM 524 C C . ALA A 1 70 ? -1.779 -7.687 -0.050 1.00 95.00 70 ALA A C 1
ATOM 526 O O . ALA A 1 70 ? -0.697 -7.761 -0.630 1.00 95.00 70 ALA A O 1
ATOM 527 N N . VAL A 1 71 ? -2.893 -8.235 -0.547 1.00 97.25 71 VAL A N 1
ATOM 528 C CA . VAL A 1 71 ? -2.931 -8.976 -1.815 1.00 97.25 71 VAL A CA 1
ATOM 529 C C . VAL A 1 71 ? -2.575 -8.063 -2.980 1.00 97.25 71 VAL A C 1
ATOM 531 O O . VAL A 1 71 ? -1.719 -8.429 -3.779 1.00 97.25 71 VAL A O 1
ATOM 534 N N . PHE A 1 72 ? -3.157 -6.864 -3.069 1.00 96.25 72 PHE A N 1
ATOM 535 C CA . PHE A 1 72 ? -2.796 -5.936 -4.141 1.00 96.25 72 PHE A CA 1
ATOM 536 C C . PHE A 1 72 ? -1.333 -5.496 -4.063 1.00 96.25 72 PHE A C 1
ATOM 538 O O . PHE A 1 72 ? -0.667 -5.456 -5.095 1.00 96.25 72 PHE A O 1
ATOM 545 N N . GLY A 1 73 ? -0.812 -5.220 -2.863 1.00 95.88 73 GLY A N 1
ATOM 546 C CA . GLY A 1 73 ? 0.602 -4.899 -2.674 1.00 95.88 73 GLY A CA 1
ATOM 547 C C . GLY A 1 73 ? 1.517 -6.032 -3.145 1.00 95.88 73 GLY A C 1
ATOM 548 O O . GLY A 1 73 ? 2.462 -5.792 -3.894 1.00 95.88 73 GLY A O 1
ATOM 549 N N . LEU A 1 74 ? 1.198 -7.275 -2.776 1.00 97.38 74 LEU A N 1
ATOM 550 C CA . LEU A 1 74 ? 1.952 -8.459 -3.187 1.00 97.38 74 LEU A CA 1
ATOM 551 C C . LEU A 1 74 ? 1.897 -8.681 -4.703 1.00 97.38 74 LEU A C 1
ATOM 553 O O . LEU A 1 74 ? 2.936 -8.854 -5.334 1.00 97.38 74 LEU A O 1
ATOM 557 N N . VAL A 1 75 ? 0.701 -8.650 -5.296 1.00 97.38 75 VAL A N 1
ATOM 558 C CA . VAL A 1 75 ? 0.512 -8.812 -6.745 1.00 97.38 75 VAL A CA 1
ATOM 559 C C . VAL A 1 75 ? 1.297 -7.747 -7.504 1.00 97.38 75 VAL A C 1
ATOM 561 O O . VAL A 1 75 ? 2.004 -8.068 -8.458 1.00 97.38 75 VAL A O 1
ATOM 564 N N . LEU A 1 76 ? 1.241 -6.492 -7.054 1.00 95.69 76 LEU A N 1
ATOM 565 C CA . LEU A 1 76 ? 1.976 -5.405 -7.686 1.00 95.69 76 LEU A CA 1
ATOM 566 C C . LEU A 1 76 ? 3.493 -5.600 -7.579 1.00 95.69 76 LEU A C 1
ATOM 568 O O . LEU A 1 76 ? 4.199 -5.371 -8.560 1.00 95.69 76 LEU A O 1
ATOM 572 N N . ALA A 1 77 ? 3.997 -6.074 -6.436 1.00 95.00 77 ALA A N 1
ATOM 573 C CA . ALA A 1 77 ? 5.411 -6.411 -6.274 1.00 95.00 77 ALA A CA 1
ATOM 574 C C . ALA A 1 77 ? 5.846 -7.534 -7.230 1.00 95.00 77 ALA A C 1
ATOM 576 O O . ALA A 1 77 ? 6.890 -7.414 -7.867 1.00 95.00 77 ALA A O 1
ATOM 577 N N . VAL A 1 78 ? 5.031 -8.585 -7.382 1.00 97.25 78 VAL A N 1
ATOM 578 C CA . VAL A 1 78 ? 5.301 -9.703 -8.303 1.00 97.25 78 VAL A CA 1
ATOM 579 C C . VAL A 1 78 ? 5.320 -9.230 -9.756 1.00 97.25 78 VAL A C 1
ATOM 581 O O . VAL A 1 78 ? 6.258 -9.550 -10.487 1.00 97.25 78 VAL A O 1
ATOM 584 N N . ILE A 1 79 ? 4.338 -8.427 -10.172 1.00 94.94 79 ILE A N 1
ATOM 585 C CA . ILE A 1 79 ? 4.294 -7.849 -11.525 1.00 94.94 79 ILE A CA 1
ATOM 586 C C . ILE A 1 79 ? 5.522 -6.968 -11.760 1.00 94.94 79 ILE A C 1
ATOM 588 O O . ILE A 1 79 ? 6.211 -7.124 -12.762 1.00 94.94 79 ILE A O 1
ATOM 592 N N . THR A 1 80 ? 5.831 -6.081 -10.812 1.00 94.12 80 THR A N 1
ATOM 593 C CA . THR A 1 80 ? 6.975 -5.162 -10.902 1.00 94.12 80 THR A CA 1
ATOM 594 C C . THR A 1 80 ? 8.299 -5.907 -10.997 1.00 94.12 80 THR A C 1
ATOM 596 O O . THR A 1 80 ? 9.179 -5.517 -11.761 1.00 94.12 80 THR A O 1
ATOM 599 N N . TYR A 1 81 ? 8.443 -6.987 -10.234 1.00 94.25 81 TYR A N 1
ATOM 600 C CA . TYR A 1 81 ? 9.612 -7.854 -10.285 1.00 94.25 81 TYR A CA 1
ATOM 601 C C . TYR A 1 81 ? 9.734 -8.587 -11.628 1.00 94.25 81 TYR A C 1
ATOM 603 O O . TYR A 1 81 ? 10.841 -8.758 -12.129 1.00 94.25 81 TYR A O 1
ATOM 611 N N . SER A 1 82 ? 8.602 -8.974 -12.220 1.00 93.69 82 SER A N 1
ATOM 612 C CA . SER A 1 82 ? 8.543 -9.720 -13.485 1.00 93.69 82 SER A CA 1
ATOM 613 C C . SER A 1 82 ? 8.681 -8.836 -14.730 1.00 93.69 82 SER A C 1
ATOM 615 O O . SER A 1 82 ? 8.826 -9.358 -15.834 1.00 93.69 82 SER A O 1
ATOM 617 N N . LEU A 1 83 ? 8.610 -7.508 -14.582 1.00 89.19 83 LEU A N 1
ATOM 618 C CA . LEU A 1 83 ? 8.753 -6.568 -15.691 1.00 89.19 83 LEU A CA 1
ATOM 619 C C . LEU A 1 83 ? 10.191 -6.564 -16.217 1.00 89.19 83 LEU A C 1
ATOM 621 O O . LEU A 1 83 ? 11.112 -6.062 -15.567 1.00 89.19 83 LEU A O 1
ATOM 625 N N . ASP A 1 84 ? 10.353 -7.056 -17.443 1.00 82.81 84 ASP A N 1
ATOM 626 C CA . ASP A 1 84 ? 11.565 -6.850 -18.223 1.00 82.81 84 ASP A CA 1
ATOM 627 C C . ASP A 1 84 ? 11.513 -5.471 -18.891 1.00 82.81 84 ASP A C 1
ATOM 629 O O . ASP A 1 84 ? 10.721 -5.225 -19.801 1.00 82.81 84 ASP A O 1
ATOM 633 N N . LEU A 1 85 ? 12.335 -4.549 -18.391 1.00 80.75 85 LEU A N 1
ATOM 634 C CA . LEU A 1 85 ? 12.460 -3.193 -18.928 1.00 80.75 85 LEU A CA 1
ATOM 635 C C . LEU A 1 85 ? 13.611 -3.062 -19.935 1.00 80.75 85 LEU A C 1
ATOM 637 O O . LEU A 1 85 ? 13.944 -1.940 -20.321 1.00 80.75 85 LEU A O 1
ATOM 641 N N . HIS A 1 86 ? 14.250 -4.163 -20.351 1.00 79.62 86 HIS A N 1
ATOM 642 C CA . HIS A 1 86 ? 15.247 -4.079 -21.411 1.00 79.62 86 HIS A CA 1
ATOM 643 C C . HIS A 1 86 ? 14.585 -3.848 -22.774 1.00 79.62 86 HIS A C 1
ATOM 645 O O . HIS A 1 86 ? 13.632 -4.547 -23.131 1.00 79.62 86 HIS A O 1
ATOM 651 N N . PRO A 1 87 ? 15.112 -2.913 -23.586 1.00 73.06 87 PRO A N 1
ATOM 652 C CA . PRO A 1 87 ? 14.731 -2.821 -24.985 1.00 73.06 87 PRO A CA 1
ATOM 653 C C . PRO A 1 87 ? 15.078 -4.143 -25.675 1.00 73.06 87 PRO A C 1
ATOM 655 O O . PRO A 1 87 ? 16.254 -4.514 -25.750 1.00 73.06 87 PRO A O 1
ATOM 658 N N . ARG A 1 88 ? 14.068 -4.864 -26.175 1.00 74.12 88 ARG A N 1
ATOM 659 C CA . ARG A 1 88 ? 14.307 -5.981 -27.096 1.00 74.12 88 ARG A CA 1
ATOM 660 C C . ARG A 1 88 ? 14.869 -5.386 -28.385 1.00 74.12 88 ARG A C 1
ATOM 662 O O . ARG A 1 88 ? 14.192 -4.582 -29.022 1.00 74.12 88 ARG A O 1
ATOM 669 N N . ARG A 1 89 ? 16.132 -5.705 -28.673 1.00 65.69 89 ARG A N 1
ATOM 670 C CA . ARG A 1 89 ? 16.814 -5.333 -29.916 1.00 65.69 89 ARG A CA 1
ATOM 671 C C . ARG A 1 89 ? 16.323 -6.178 -31.079 1.00 65.69 89 ARG A C 1
ATOM 673 O O . ARG A 1 89 ? 15.984 -7.356 -30.827 1.00 65.69 89 ARG A O 1
#

Sequence (89 aa):
MTAPRLGWWWVAAPVLLVGIIAFQLGHVRFAGFTLAAGLGFAAVLRLVLPNALSGGLVVRSRLVDVFTMAVFGLVLAVITYSLDLHPRR